Protein AF-A0A9D7EA87-F1 (afdb_monomer)

pLDDT: mean 89.06, std 13.09, range [41.12, 97.56]

Radius of gyration: 15.2 Å; Cα contacts (8 Å, |Δi|>4): 32; chains: 1; bounding box: 29×32×35 Å

Structure (mmCIF, N/CA/C/O backbone):
data_AF-A0A9D7EA87-F1
#
_entry.id   AF-A0A9D7EA87-F1
#
loop_
_atom_site.group_PDB
_atom_site.id
_atom_site.type_symbol
_atom_site.label_atom_id
_atom_site.label_alt_id
_atom_site.label_comp_id
_atom_site.label_asym_id
_atom_site.label_entity_id
_atom_site.label_seq_id
_atom_site.pdbx_PDB_ins_code
_atom_site.Cartn_x
_atom_site.Cartn_y
_atom_site.Cartn_z
_atom_site.occupancy
_atom_site.B_iso_or_equiv
_atom_site.auth_seq_id
_atom_site.auth_comp_id
_atom_site.auth_asym_id
_atom_site.auth_atom_id
_atom_site.pdbx_PDB_model_num
ATOM 1 N N . MET A 1 1 ? 5.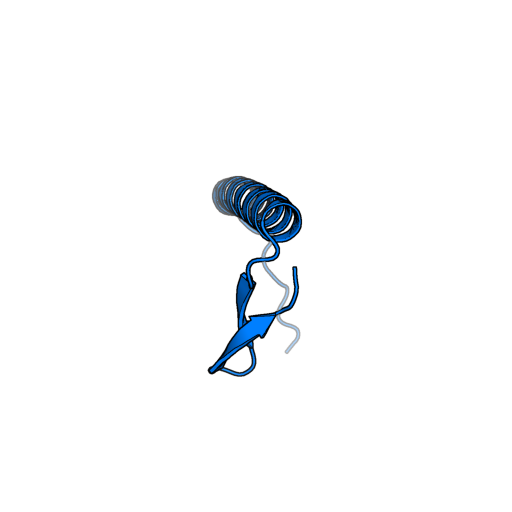023 -21.044 -20.320 1.00 41.12 1 MET A N 1
ATOM 2 C CA . MET A 1 1 ? 5.808 -19.873 -20.770 1.00 41.12 1 MET A CA 1
ATOM 3 C C . MET A 1 1 ? 6.181 -19.037 -19.553 1.00 41.12 1 MET A C 1
ATOM 5 O O . MET A 1 1 ? 5.316 -18.374 -18.997 1.00 41.12 1 MET A O 1
ATOM 9 N N . SER A 1 2 ? 7.424 -19.138 -19.076 1.00 47.66 2 SER A N 1
ATOM 10 C CA . SER A 1 2 ? 7.896 -18.349 -17.932 1.00 47.66 2 SER A CA 1
ATOM 11 C C . SER A 1 2 ? 8.120 -16.904 -18.378 1.00 47.66 2 SER A C 1
ATOM 13 O O . SER A 1 2 ? 9.012 -16.623 -19.175 1.00 47.66 2 SER A O 1
ATOM 15 N N . SER A 1 3 ? 7.279 -15.984 -17.910 1.00 56.34 3 SER A N 1
ATOM 16 C CA . SER A 1 3 ? 7.476 -14.551 -18.109 1.00 56.34 3 SER A CA 1
ATOM 17 C C . SER A 1 3 ? 8.646 -14.091 -17.238 1.00 56.34 3 SER A C 1
ATOM 19 O O . SER A 1 3 ? 8.463 -13.789 -16.056 1.00 56.34 3 SER A O 1
ATOM 21 N N . ALA A 1 4 ? 9.853 -14.042 -17.803 1.00 59.25 4 ALA A N 1
ATOM 22 C CA . ALA A 1 4 ? 10.982 -13.376 -17.167 1.00 59.25 4 ALA A CA 1
ATOM 23 C C . ALA A 1 4 ? 10.598 -11.904 -16.941 1.00 59.25 4 ALA A C 1
ATOM 25 O O . ALA A 1 4 ? 10.481 -11.124 -17.890 1.00 59.25 4 ALA A O 1
ATOM 26 N N . LYS A 1 5 ? 10.321 -11.526 -15.686 1.00 65.94 5 LYS A N 1
ATOM 27 C CA . LYS A 1 5 ? 10.012 -10.138 -15.329 1.00 65.94 5 LYS A CA 1
ATOM 28 C C . LYS A 1 5 ? 11.236 -9.295 -15.675 1.00 65.94 5 LYS A C 1
ATOM 30 O O . LYS A 1 5 ? 12.263 -9.406 -15.011 1.00 65.94 5 LYS A O 1
ATOM 35 N N . LYS A 1 6 ? 11.133 -8.470 -16.722 1.00 72.50 6 LYS A N 1
ATOM 36 C CA . LYS A 1 6 ? 12.166 -7.484 -17.059 1.00 72.50 6 LYS A CA 1
ATOM 37 C C . LYS A 1 6 ? 12.443 -6.643 -15.816 1.00 72.50 6 LYS A C 1
ATOM 39 O O . LYS A 1 6 ? 11.502 -6.171 -15.173 1.00 72.50 6 LYS A O 1
ATOM 44 N N . ALA A 1 7 ? 13.721 -6.483 -15.480 1.00 74.31 7 ALA A N 1
ATOM 45 C CA . ALA A 1 7 ? 14.116 -5.604 -14.393 1.00 74.31 7 ALA A CA 1
ATOM 46 C C . ALA A 1 7 ? 13.533 -4.201 -14.659 1.00 74.31 7 ALA A C 1
ATOM 48 O O . ALA A 1 7 ? 13.629 -3.710 -15.791 1.00 74.31 7 ALA A O 1
ATOM 49 N N . PRO A 1 8 ? 12.873 -3.574 -13.671 1.00 80.56 8 PRO A N 1
ATOM 50 C CA . PRO A 1 8 ? 12.301 -2.250 -13.854 1.00 80.56 8 PRO A CA 1
ATOM 51 C C . PRO A 1 8 ? 13.407 -1.243 -14.177 1.00 80.56 8 PRO A C 1
ATOM 53 O O . PRO A 1 8 ? 14.504 -1.312 -13.626 1.00 80.56 8 PRO A O 1
ATOM 56 N N . SER A 1 9 ? 13.110 -0.295 -15.067 1.00 91.81 9 SER A N 1
ATOM 57 C CA . SER A 1 9 ? 14.041 0.785 -15.395 1.00 91.81 9 SER A CA 1
ATOM 58 C C . SER A 1 9 ? 14.377 1.618 -14.155 1.00 91.81 9 SER A C 1
ATOM 60 O O . SER A 1 9 ? 13.580 1.715 -13.218 1.00 91.81 9 SER A O 1
ATOM 62 N N . GLU A 1 10 ? 15.532 2.286 -14.160 1.00 93.06 10 GLU A N 1
ATOM 63 C CA . GLU A 1 10 ? 15.947 3.128 -13.031 1.00 93.06 10 GLU A CA 1
ATOM 64 C C . GLU A 1 10 ? 14.915 4.225 -12.718 1.00 93.06 10 GLU A C 1
ATOM 66 O O . GLU A 1 10 ? 14.589 4.477 -11.560 1.00 93.06 10 GLU A O 1
ATOM 71 N N . LYS A 1 11 ? 14.289 4.799 -13.754 1.00 93.94 11 LYS A N 1
ATOM 72 C CA . LYS A 1 11 ? 13.180 5.752 -13.590 1.00 93.94 11 LYS A CA 1
ATOM 73 C C . LYS A 1 11 ? 12.004 5.130 -12.829 1.00 93.94 11 LYS A C 1
ATOM 75 O O . LYS A 1 11 ? 11.499 5.735 -11.885 1.00 93.94 11 LYS A O 1
ATOM 80 N N . ALA A 1 12 ? 11.593 3.912 -13.191 1.00 93.62 12 ALA A N 1
ATOM 81 C CA . ALA A 1 12 ? 10.519 3.207 -12.494 1.00 93.62 12 ALA A CA 1
ATOM 82 C C . ALA A 1 12 ? 10.888 2.914 -11.030 1.00 93.62 12 ALA A C 1
ATOM 84 O O . ALA A 1 12 ? 10.038 3.027 -10.142 1.00 93.62 12 ALA A O 1
ATOM 85 N N . ARG A 1 13 ? 12.161 2.601 -10.754 1.00 94.25 13 ARG A N 1
ATOM 86 C CA . ARG A 1 13 ? 12.670 2.398 -9.391 1.00 94.25 13 ARG A CA 1
ATOM 87 C C . ARG A 1 13 ? 12.572 3.675 -8.552 1.00 94.25 13 ARG A C 1
ATOM 89 O O . ARG A 1 13 ? 12.038 3.622 -7.444 1.00 94.25 13 ARG A O 1
ATOM 96 N N . ILE A 1 14 ? 13.018 4.813 -9.087 1.00 96.19 14 ILE A N 1
ATOM 97 C CA . ILE A 1 14 ? 12.956 6.120 -8.408 1.00 96.19 14 ILE A CA 1
ATOM 98 C C . ILE A 1 14 ? 11.506 6.493 -8.083 1.00 96.19 14 ILE A C 1
ATOM 100 O O . ILE A 1 14 ? 11.195 6.800 -6.929 1.00 96.19 14 ILE A O 1
ATOM 104 N N . VAL A 1 15 ? 10.604 6.393 -9.066 1.00 95.88 15 VAL A N 1
ATOM 105 C CA . VAL A 1 15 ? 9.174 6.686 -8.869 1.00 95.88 15 VAL A CA 1
ATOM 106 C C . VAL A 1 15 ? 8.575 5.764 -7.807 1.00 95.88 15 VAL A C 1
ATOM 108 O O . VAL A 1 15 ? 7.896 6.227 -6.891 1.00 95.88 15 VAL A O 1
ATOM 111 N N . THR A 1 16 ? 8.891 4.468 -7.854 1.00 95.25 16 THR A N 1
ATOM 112 C CA . THR A 1 16 ? 8.418 3.498 -6.856 1.00 95.25 16 THR A CA 1
ATOM 113 C C . THR A 1 16 ? 8.868 3.868 -5.441 1.00 95.25 16 THR A C 1
ATOM 115 O O . THR A 1 16 ? 8.081 3.779 -4.496 1.00 95.25 16 THR A O 1
ATOM 118 N N . LEU A 1 17 ? 10.122 4.290 -5.265 1.00 96.62 17 LEU A N 1
ATOM 119 C CA . LEU A 1 17 ? 10.640 4.709 -3.960 1.00 96.62 17 LEU A CA 1
ATOM 120 C C . LEU A 1 17 ? 9.939 5.971 -3.447 1.00 96.62 17 LEU A C 1
ATOM 122 O O . LEU A 1 17 ? 9.581 6.022 -2.268 1.00 96.62 17 LEU A O 1
ATOM 126 N N . ALA A 1 18 ? 9.704 6.955 -4.317 1.00 97.19 18 ALA A N 1
ATOM 127 C CA . ALA A 1 18 ? 8.978 8.173 -3.963 1.00 97.19 18 ALA A CA 1
ATOM 128 C C . ALA A 1 18 ? 7.543 7.861 -3.504 1.00 97.19 18 ALA A C 1
ATOM 130 O O . ALA A 1 18 ? 7.133 8.291 -2.424 1.00 97.19 18 ALA A O 1
ATOM 131 N N . LEU A 1 19 ? 6.821 7.020 -4.252 1.00 96.38 19 LEU A N 1
ATOM 132 C CA . LEU A 1 19 ? 5.462 6.596 -3.900 1.00 96.38 19 LEU A CA 1
ATOM 133 C C . LEU A 1 19 ? 5.420 5.836 -2.568 1.00 96.38 19 LEU A C 1
ATOM 135 O O . LEU A 1 19 ? 4.562 6.100 -1.725 1.00 96.38 19 LEU A O 1
ATOM 139 N N . LYS A 1 20 ? 6.376 4.929 -2.327 1.00 96.44 20 LYS A N 1
ATOM 140 C CA . LYS A 1 20 ? 6.473 4.199 -1.050 1.00 96.44 20 LYS A CA 1
ATOM 141 C C . LYS A 1 20 ? 6.690 5.138 0.136 1.00 96.44 20 LYS A C 1
ATOM 143 O O . LYS A 1 20 ? 6.094 4.922 1.193 1.00 96.44 20 LYS A O 1
ATOM 148 N N . ARG A 1 21 ? 7.527 6.169 -0.027 1.00 97.56 21 ARG A N 1
ATOM 149 C CA . ARG A 1 21 ? 7.771 7.189 1.007 1.00 97.56 21 ARG A CA 1
ATOM 150 C C . ARG A 1 21 ? 6.511 8.004 1.289 1.00 97.56 21 ARG A C 1
ATOM 152 O O . ARG A 1 21 ? 6.126 8.103 2.450 1.00 97.56 21 ARG A O 1
ATOM 159 N N . ALA A 1 22 ? 5.830 8.484 0.249 1.00 95.44 22 ALA A N 1
ATOM 160 C CA . ALA A 1 22 ? 4.574 9.221 0.391 1.00 95.44 22 ALA A CA 1
ATOM 161 C C . ALA A 1 22 ? 3.498 8.388 1.109 1.00 95.44 22 ALA A C 1
ATOM 163 O O . ALA A 1 22 ? 2.882 8.851 2.066 1.00 95.44 22 ALA A O 1
ATOM 164 N N . ALA A 1 23 ? 3.335 7.117 0.728 1.00 94.19 23 ALA A N 1
ATOM 165 C CA . ALA A 1 23 ? 2.379 6.221 1.374 1.00 94.19 23 ALA A CA 1
ATOM 166 C C . ALA A 1 23 ? 2.723 5.940 2.850 1.00 94.19 23 ALA A C 1
ATOM 168 O O . ALA A 1 23 ? 1.824 5.789 3.678 1.00 94.19 23 ALA A O 1
ATOM 169 N N . LYS A 1 24 ? 4.016 5.856 3.198 1.00 95.25 24 LYS A N 1
ATOM 170 C CA . LYS A 1 24 ? 4.459 5.706 4.595 1.00 95.25 24 LYS A CA 1
ATOM 171 C C . LYS A 1 24 ? 4.083 6.933 5.422 1.00 95.25 24 LYS A C 1
ATOM 173 O O . LYS A 1 24 ? 3.581 6.773 6.531 1.00 95.25 24 LYS A O 1
ATOM 178 N N . GLU A 1 25 ? 4.300 8.122 4.876 1.00 95.75 25 GLU A N 1
ATOM 179 C CA . GLU A 1 25 ? 3.983 9.373 5.558 1.00 95.75 25 GLU A CA 1
ATOM 180 C C . GLU A 1 25 ? 2.475 9.559 5.738 1.00 95.75 25 GLU A C 1
ATOM 182 O O . GLU A 1 25 ? 2.021 9.859 6.839 1.00 95.75 25 GLU A O 1
ATOM 187 N N . ALA A 1 26 ? 1.682 9.250 4.709 1.00 92.62 26 ALA A N 1
ATOM 188 C CA . ALA A 1 26 ? 0.225 9.263 4.809 1.00 92.62 26 ALA A CA 1
ATOM 189 C C . ALA A 1 26 ? -0.286 8.344 5.932 1.00 92.62 26 ALA A C 1
ATOM 191 O O . ALA A 1 26 ? -1.123 8.760 6.727 1.00 92.62 26 ALA A O 1
ATOM 192 N N . ARG A 1 27 ? 0.263 7.123 6.063 1.00 94.31 27 ARG A N 1
ATOM 193 C CA . ARG A 1 27 ? -0.072 6.215 7.179 1.00 94.31 27 ARG A CA 1
ATOM 194 C C . ARG A 1 27 ? 0.336 6.779 8.539 1.00 94.31 27 ARG A C 1
ATOM 196 O O . ARG A 1 27 ? -0.412 6.643 9.500 1.00 94.31 27 ARG A O 1
ATOM 203 N N . ARG A 1 28 ? 1.504 7.425 8.631 1.00 95.44 2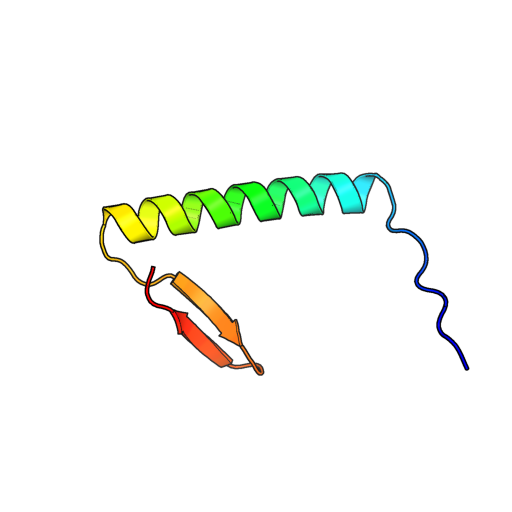8 ARG A N 1
ATOM 204 C CA . ARG A 1 28 ? 1.968 8.070 9.869 1.00 95.44 28 ARG A CA 1
ATOM 205 C C . ARG A 1 28 ? 0.985 9.151 10.318 1.00 95.44 28 ARG A C 1
ATOM 207 O O . ARG A 1 28 ? 0.562 9.137 11.468 1.00 95.44 28 ARG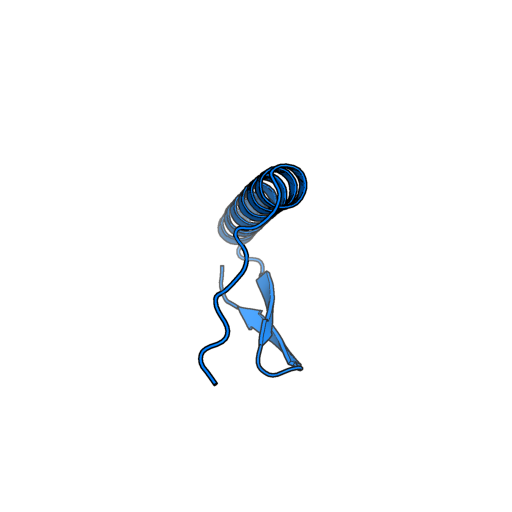 A O 1
ATOM 214 N N . ILE A 1 29 ? 0.599 10.039 9.404 1.00 94.88 29 ILE A N 1
ATOM 215 C CA . ILE A 1 29 ? -0.389 11.099 9.646 1.00 94.88 29 ILE A CA 1
ATOM 216 C C . ILE A 1 29 ? -1.738 10.494 10.031 1.00 94.88 29 ILE A C 1
ATOM 218 O O . ILE A 1 29 ? -2.322 10.889 11.037 1.00 94.88 29 ILE A O 1
ATOM 222 N N . ALA A 1 30 ? -2.190 9.478 9.298 1.00 95.38 30 ALA A N 1
ATOM 223 C CA . ALA A 1 30 ? -3.443 8.799 9.586 1.00 95.38 30 ALA A CA 1
ATOM 224 C C . ALA A 1 30 ? -3.476 8.205 11.003 1.00 95.38 30 ALA A C 1
ATOM 226 O O . ALA A 1 30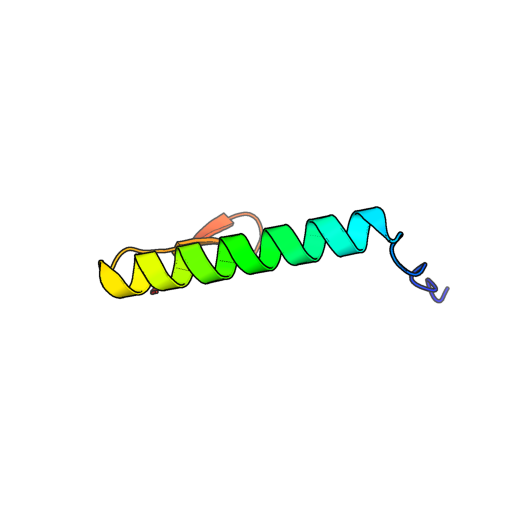 ? -4.448 8.384 11.734 1.00 95.38 30 ALA A O 1
ATOM 227 N N . LYS A 1 31 ? -2.369 7.596 11.443 1.00 95.00 31 LYS A N 1
ATOM 228 C CA . LYS A 1 31 ? -2.222 7.078 12.807 1.00 95.00 31 LYS A CA 1
ATOM 229 C C . LYS A 1 31 ? -2.243 8.179 13.864 1.00 95.00 31 LYS A C 1
ATOM 231 O O . LYS A 1 31 ? -2.867 7.987 14.901 1.00 95.00 31 LYS A O 1
ATOM 236 N N . MET A 1 32 ? -1.600 9.320 13.608 1.00 95.88 32 MET A N 1
ATOM 237 C CA . MET A 1 32 ? -1.601 10.456 14.542 1.00 95.88 32 MET A CA 1
ATOM 238 C C . MET A 1 32 ? -3.003 11.032 14.758 1.00 95.88 32 MET A C 1
ATOM 240 O O . MET A 1 32 ? -3.340 11.404 15.876 1.00 95.88 32 MET A O 1
ATOM 244 N N . HIS A 1 33 ? -3.820 11.090 13.706 1.00 94.88 33 HIS A N 1
ATOM 245 C CA . HIS A 1 33 ? -5.158 11.684 13.766 1.00 94.88 33 HIS A CA 1
ATOM 246 C C . HIS A 1 33 ? -6.287 10.653 13.911 1.00 94.88 33 HIS A C 1
ATOM 248 O O . HIS A 1 33 ? -7.457 11.025 13.889 1.00 94.88 33 HIS A O 1
ATOM 254 N N . GLY A 1 34 ? -5.963 9.360 14.029 1.00 93.75 34 GLY A N 1
ATOM 255 C CA . GLY A 1 34 ? -6.957 8.285 14.076 1.00 93.75 34 GLY A CA 1
ATOM 256 C C . GLY A 1 34 ? -7.823 8.188 12.813 1.00 93.75 34 GLY A C 1
ATOM 257 O O . GLY A 1 34 ? -8.944 7.681 12.871 1.00 93.75 34 GLY A O 1
ATOM 258 N N . THR A 1 35 ? -7.340 8.685 11.672 1.00 94.19 35 THR A N 1
ATOM 259 C CA . THR A 1 35 ? -8.088 8.706 10.410 1.00 94.19 35 THR A CA 1
ATOM 260 C C . THR A 1 35 ? -7.832 7.443 9.589 1.00 94.19 35 THR A C 1
ATOM 262 O O . THR A 1 35 ? -6.786 6.806 9.6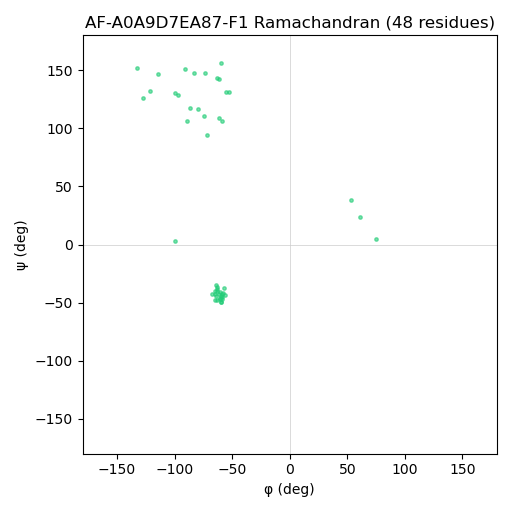85 1.00 94.19 35 THR A O 1
ATOM 265 N N . LYS A 1 36 ? -8.818 7.029 8.784 1.00 93.81 36 LYS A N 1
ATOM 266 C CA . LYS A 1 36 ? -8.697 5.835 7.932 1.00 93.81 36 LYS A CA 1
ATOM 267 C C . LYS A 1 36 ? -7.786 6.107 6.737 1.00 93.81 36 LYS A C 1
ATOM 269 O O . LYS A 1 36 ? -7.802 7.203 6.178 1.00 93.81 36 LYS A O 1
ATOM 274 N N . VAL A 1 37 ? -7.071 5.076 6.290 1.00 94.19 37 VAL A N 1
ATOM 275 C CA . VAL A 1 37 ? -6.349 5.099 5.011 1.00 94.19 37 VAL A CA 1
ATOM 276 C C . VAL A 1 37 ? -7.187 4.375 3.971 1.00 94.19 37 VAL A C 1
ATOM 278 O O . VAL A 1 37 ? -7.654 3.268 4.210 1.00 94.19 37 VAL A O 1
ATOM 281 N N . TRP A 1 38 ? -7.384 4.989 2.812 1.00 93.12 38 TRP A N 1
ATOM 282 C CA . TRP A 1 38 ? -8.170 4.397 1.736 1.00 93.12 38 TRP A CA 1
ATOM 283 C C . TRP A 1 38 ? -7.257 3.707 0.728 1.00 93.12 38 TRP A C 1
ATOM 285 O O . TRP A 1 38 ? -6.292 4.301 0.246 1.00 93.12 38 TRP A O 1
ATOM 295 N N . VAL A 1 39 ? -7.556 2.449 0.418 1.00 93.06 39 VAL A N 1
ATOM 296 C CA . VAL A 1 39 ? -6.817 1.635 -0.552 1.00 93.06 39 VAL A CA 1
ATOM 297 C C . VAL A 1 39 ? -7.788 0.946 -1.498 1.00 93.06 39 VAL A C 1
ATOM 299 O O . VAL A 1 39 ? -8.925 0.663 -1.131 1.00 93.06 39 VAL A O 1
ATOM 302 N N . ILE A 1 40 ? -7.339 0.665 -2.720 1.00 94.31 40 ILE A N 1
ATOM 303 C CA . ILE A 1 40 ? -8.079 -0.215 -3.622 1.00 94.31 40 ILE A CA 1
ATOM 304 C C . ILE A 1 40 ? -7.659 -1.651 -3.315 1.00 94.31 40 ILE A C 1
ATOM 306 O O . ILE A 1 40 ? -6.490 -2.000 -3.477 1.00 94.31 40 ILE A O 1
ATOM 310 N N . GLN A 1 41 ? -8.610 -2.470 -2.880 1.00 93.38 41 GLN A N 1
ATOM 311 C CA . GLN A 1 41 ? -8.439 -3.896 -2.624 1.00 93.38 41 GLN A CA 1
ATOM 312 C C . GLN A 1 41 ? -9.532 -4.649 -3.386 1.00 93.38 41 GLN A C 1
ATOM 314 O O . GLN A 1 41 ? -10.707 -4.304 -3.282 1.00 93.38 41 GLN A O 1
ATOM 319 N N . ASP A 1 42 ? -9.140 -5.618 -4.215 1.00 94.12 42 ASP A N 1
ATOM 320 C CA . ASP A 1 42 ? -10.059 -6.417 -5.043 1.00 94.12 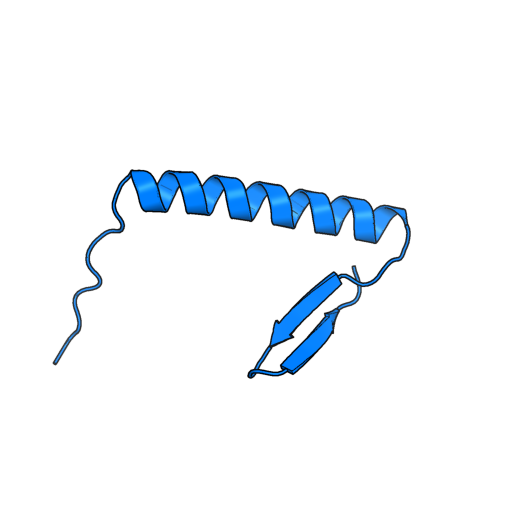42 ASP A CA 1
ATOM 321 C C . ASP A 1 42 ? -11.009 -5.563 -5.909 1.00 94.12 42 ASP A C 1
ATOM 323 O O . ASP A 1 42 ? -12.196 -5.848 -6.061 1.00 94.12 42 ASP A O 1
ATOM 327 N N . GLY A 1 43 ? -10.485 -4.456 -6.450 1.00 96.19 43 GLY A N 1
ATOM 328 C CA . GLY A 1 43 ? -11.237 -3.509 -7.281 1.00 96.19 43 GLY A CA 1
ATOM 329 C C . GLY A 1 43 ? -12.197 -2.594 -6.51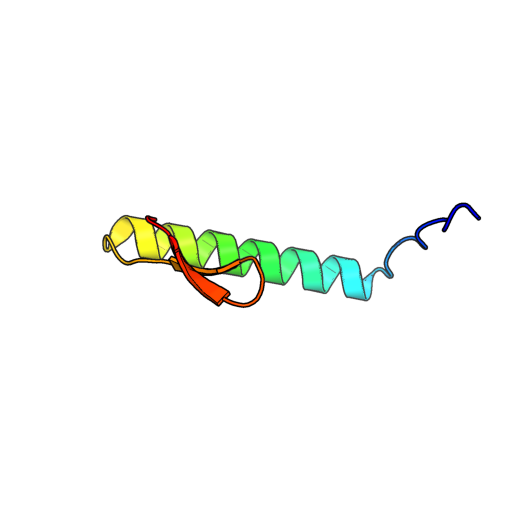2 1.00 96.19 43 GLY A C 1
ATOM 330 O O . GLY A 1 43 ? -12.909 -1.810 -7.135 1.00 96.19 43 GLY A O 1
ATOM 331 N N . LYS A 1 44 ? -12.216 -2.653 -5.175 1.00 95.75 44 LYS A N 1
ATOM 332 C CA . LYS A 1 44 ? -13.085 -1.833 -4.320 1.00 95.75 44 LYS A CA 1
ATOM 333 C C . LYS A 1 44 ? -12.272 -0.874 -3.464 1.00 95.75 44 LYS A C 1
ATOM 335 O O . LYS A 1 44 ? -11.174 -1.199 -3.022 1.00 95.75 44 LYS A O 1
ATOM 340 N N . LEU A 1 45 ? -12.833 0.302 -3.195 1.00 95.44 45 LEU A N 1
ATOM 341 C CA . LEU A 1 45 ? -12.241 1.260 -2.269 1.00 95.44 45 LEU A CA 1
ATOM 342 C C . LEU A 1 45 ? -12.553 0.839 -0.826 1.00 95.44 45 LEU A C 1
ATOM 344 O O . LEU A 1 45 ? -13.714 0.805 -0.422 1.00 95.44 45 LEU A O 1
ATOM 348 N N . VAL A 1 46 ? -11.519 0.523 -0.052 1.00 96.00 46 VAL A N 1
ATOM 349 C CA . VAL A 1 46 ? -11.625 0.040 1.329 1.00 96.00 46 VAL A CA 1
ATOM 350 C C . VAL A 1 46 ? -10.862 0.977 2.259 1.00 96.00 46 VAL A C 1
ATOM 352 O O . VAL A 1 46 ? -9.716 1.340 1.997 1.00 96.00 46 VAL A O 1
ATOM 355 N N . GLY A 1 47 ? -11.501 1.371 3.359 1.00 93.94 47 GLY A N 1
ATOM 356 C CA . GLY A 1 47 ? -10.871 2.152 4.419 1.00 93.94 47 GLY A CA 1
ATOM 357 C C . GLY A 1 47 ? -10.239 1.233 5.458 1.00 93.94 47 GLY A C 1
ATOM 358 O O . GLY A 1 47 ? -10.957 0.636 6.262 1.00 93.94 47 GLY A O 1
ATOM 359 N N . ILE A 1 48 ? -8.913 1.138 5.469 1.00 92.62 48 ILE A N 1
ATOM 360 C CA . ILE A 1 48 ? -8.169 0.401 6.491 1.00 92.62 48 ILE A CA 1
ATOM 361 C C . ILE A 1 48 ? -7.961 1.273 7.732 1.00 92.62 48 ILE A C 1
ATOM 363 O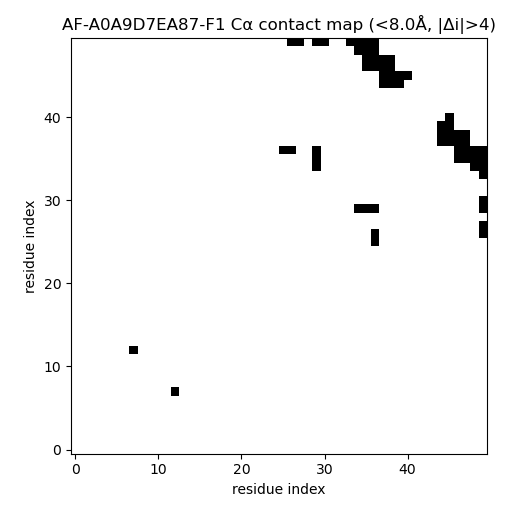 O . ILE A 1 48 ? -7.835 2.501 7.648 1.00 92.62 48 ILE A O 1
ATOM 367 N N . LYS A 1 49 ? -7.941 0.625 8.901 1.00 85.25 49 LYS A N 1
ATOM 368 C CA . LYS A 1 49 ? -7.507 1.280 10.137 1.00 85.25 49 LYS A CA 1
ATOM 369 C C . LYS A 1 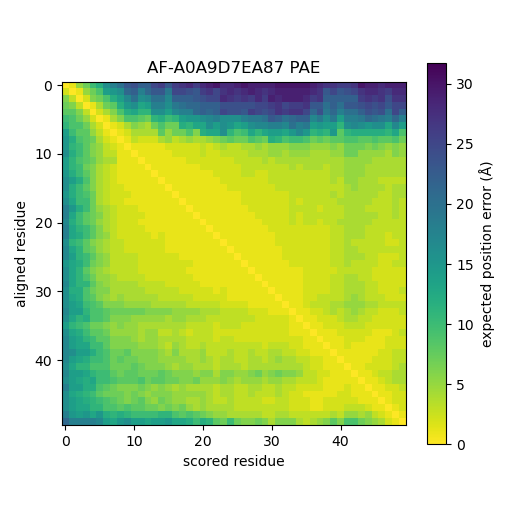49 ? -6.025 1.676 10.002 1.00 85.25 49 LYS A C 1
ATOM 371 O O . LYS A 1 49 ? -5.285 0.945 9.338 1.00 85.25 49 LYS A O 1
ATOM 376 N N . PRO A 1 50 ? -5.634 2.831 10.560 1.00 79.00 50 PRO A N 1
ATOM 377 C CA . PRO A 1 50 ? -4.275 3.345 10.439 1.00 79.00 50 PRO A CA 1
ATOM 378 C C . PRO A 1 50 ? -3.220 2.506 11.173 1.00 79.00 50 PRO A C 1
ATOM 380 O O . PRO A 1 50 ? -3.571 1.828 12.166 1.00 79.00 50 PRO A O 1
#

Foldseek 3Di:
DDPPPPDDDPVVVVVVVVVVVVVVVVVVVCVVVQHWDWDQDPNDTDTHGD

Sequence (50 aa):
MSSAKKAPSEKARIVTLALKRAAKEARRIAKMHGTKVWVIQDGKLVGIKP

Nearest PDB structures (foldseek):
  2l6r-assembly1_A  TM=5.602E-01  e=3.585E+00  Lambdavirus lambda
  8i9r-assembly1_Cx  TM=2.738E-01  e=8.140E+00  Thermochaetoides thermophila DSM 1495

Secondary structure (DSSP, 8-state):
-----PPPPHHHHHHHHHHHHHHHHHHHHHHHHTPPEEEEETTEEEEE--

Mean predicted aligned error: 6.26 Å

Solvent-accessible surface area (backbone atoms only — not comparable to full-atom values): 3123 Å² total; per-residue (Å²): 134,86,78,78,77,73,80,75,51,72,67,57,50,54,53,51,52,53,52,53,50,52,54,52,49,52,43,52,53,21,47,75,71,74,36,68,45,77,44,78,54,97,92,36,86,40,74,40,82,84